Protein AF-A0A2U1EXA1-F1 (afdb_monomer)

Sequence (138 aa):
MATSSAAPEPTAGSSVGETLDQIVARDAATVSSLTGSWVPQVSSKRVGLEADGVVYDQEAILVDHLQLRSRYPDAVLLRSDRFATFSSSGFFVTVVAASFTTPTAANAWCDRAGLPADGCFAKRLATSTGGGPSTVPR

Radius of gyration: 18.09 Å; Cα contacts (8 Å, |Δi|>4): 233; chains: 1; bounding box: 35×26×75 Å

Mean predicted aligned error: 6.93 Å

Nearest PDB structures (foldseek):
  7q4f-assembly1_E  TM=3.711E-01  e=8.640E-01  Corynebacterium diphtheriae
  7q4g-assembly1_E  TM=3.773E-01  e=1.961E+00  Corynebacterium diphtheriae
  6xub-assembly1_B  TM=3.683E-01  e=1.961E+00  Corynebacterium diphtheriae
  3nn4-assembly1_E  TM=3.124E-01  e=3.048E+00  Nitrospira defluvii

Solvent-accessible surface area (backbone atoms only — not comparable to full-atom values): 7766 Å² total; per-residue (Å²): 141,83,89,81,82,82,73,85,72,83,79,72,78,74,51,59,63,56,50,52,52,51,47,28,60,71,28,41,67,61,55,59,72,40,50,78,22,16,20,30,31,58,45,77,44,32,74,74,39,72,53,98,92,39,70,27,43,59,63,56,47,51,51,53,49,52,54,47,26,74,76,36,78,57,41,38,46,40,56,29,71,73,30,52,43,44,97,55,68,70,26,47,32,34,28,40,79,53,76,25,96,39,48,67,61,15,34,53,48,31,57,75,70,70,47,54,61,93,46,29,28,9,29,37,39,30,76,59,81,61,103,61,87,31,65,44,80,105

Structure (mmCIF, N/CA/C/O backbone):
data_AF-A0A2U1EXA1-F1
#
_entry.id   AF-A0A2U1EXA1-F1
#
loop_
_atom_site.group_PDB
_atom_site.id
_atom_site.type_symbol
_atom_site.label_atom_id
_atom_site.label_alt_id
_atom_site.label_comp_id
_atom_site.label_asym_id
_atom_site.label_entity_id
_atom_site.label_seq_id
_atom_site.pdbx_PDB_ins_code
_atom_site.Cartn_x
_atom_site.Cartn_y
_atom_site.Cartn_z
_atom_site.occupancy
_atom_site.B_iso_or_equiv
_atom_site.auth_seq_id
_atom_site.auth_comp_id
_atom_site.auth_asym_id
_atom_site.auth_atom_id
_atom_site.pdbx_PDB_model_num
ATOM 1 N N . MET A 1 1 ? 2.318 -6.662 59.146 1.00 49.56 1 MET A N 1
ATOM 2 C CA . MET A 1 1 ? 1.062 -6.998 58.447 1.00 49.56 1 MET A CA 1
ATOM 3 C C . MET A 1 1 ? 0.583 -5.753 57.724 1.00 49.56 1 MET A C 1
ATOM 5 O O . MET A 1 1 ? 0.342 -4.766 58.399 1.00 49.56 1 MET A O 1
ATOM 9 N N . ALA A 1 2 ? 0.533 -5.794 56.393 1.00 47.88 2 ALA A N 1
ATOM 10 C CA . ALA A 1 2 ? -0.345 -5.014 55.513 1.00 47.88 2 ALA A CA 1
ATOM 11 C C . ALA A 1 2 ? 0.008 -5.434 54.079 1.00 47.88 2 ALA A C 1
ATOM 13 O O . ALA A 1 2 ? 1.008 -5.013 53.505 1.00 47.88 2 ALA A O 1
ATOM 14 N N . THR A 1 3 ? -0.766 -6.381 53.569 1.00 48.19 3 THR A N 1
ATOM 15 C CA . THR A 1 3 ? -0.839 -6.766 52.162 1.00 48.19 3 THR A CA 1
ATOM 16 C C . THR A 1 3 ? -1.345 -5.595 51.326 1.00 48.19 3 THR A C 1
ATOM 18 O O . THR A 1 3 ? -2.383 -5.038 51.665 1.00 48.19 3 THR A O 1
ATOM 21 N N . SER A 1 4 ? -0.698 -5.324 50.194 1.00 51.16 4 SER A N 1
ATOM 22 C CA . SER A 1 4 ? -1.366 -4.756 49.019 1.00 51.16 4 SER A CA 1
ATOM 23 C C . SER A 1 4 ? -0.859 -5.490 47.786 1.00 51.16 4 SER A C 1
ATOM 25 O O . SER A 1 4 ? 0.227 -5.228 47.277 1.00 51.16 4 SER A O 1
ATOM 27 N N . SER A 1 5 ? -1.648 -6.473 47.360 1.00 58.66 5 SER A N 1
ATOM 28 C CA . SER A 1 5 ? -1.547 -7.095 46.047 1.00 58.66 5 SER A CA 1
ATOM 29 C C . SER A 1 5 ? -2.256 -6.158 45.072 1.00 58.66 5 SER A C 1
ATOM 31 O O . SER A 1 5 ? -3.473 -6.001 45.147 1.00 58.66 5 SER A O 1
ATOM 33 N N . ALA A 1 6 ? -1.498 -5.474 44.216 1.00 57.91 6 ALA A N 1
ATOM 34 C CA . ALA A 1 6 ? -2.072 -4.790 43.067 1.00 57.91 6 ALA A CA 1
ATOM 35 C C . ALA A 1 6 ? -2.462 -5.866 42.046 1.00 57.91 6 ALA A C 1
ATOM 37 O O . ALA A 1 6 ? -1.598 -6.506 41.446 1.00 57.91 6 ALA A O 1
ATOM 38 N N . ALA A 1 7 ? -3.764 -6.108 41.902 1.00 62.44 7 ALA A N 1
ATOM 39 C CA . ALA A 1 7 ? -4.297 -6.837 40.762 1.00 62.44 7 ALA A CA 1
ATOM 40 C C . ALA A 1 7 ? -3.974 -6.039 39.483 1.00 62.44 7 ALA A C 1
ATOM 42 O O . ALA A 1 7 ? -4.122 -4.815 39.505 1.00 62.44 7 ALA A O 1
ATOM 43 N N . PRO A 1 8 ? -3.534 -6.669 38.379 1.00 55.44 8 PRO A N 1
ATOM 44 C CA . PRO A 1 8 ? -3.459 -5.963 37.110 1.00 55.44 8 PRO A CA 1
ATOM 45 C C . PRO A 1 8 ? -4.880 -5.560 36.695 1.00 55.44 8 PRO A C 1
ATOM 47 O O . PRO A 1 8 ? -5.771 -6.403 36.580 1.00 55.44 8 PRO A O 1
ATOM 50 N N . GLU A 1 9 ? -5.085 -4.257 36.526 1.00 53.62 9 GLU A N 1
ATOM 51 C CA . GLU A 1 9 ? -6.304 -3.667 35.977 1.00 53.62 9 GLU A CA 1
ATOM 52 C C . GLU A 1 9 ? -6.596 -4.252 34.580 1.00 53.62 9 GLU A C 1
ATOM 54 O O . GLU A 1 9 ? -5.663 -4.666 33.881 1.00 53.62 9 GLU A O 1
ATOM 59 N N . PRO A 1 10 ? -7.874 -4.344 34.161 1.00 49.03 10 PRO A N 1
ATOM 60 C CA . PRO A 1 10 ? -8.233 -4.951 32.886 1.00 49.03 10 PRO A CA 1
ATOM 61 C C . PRO A 1 10 ? -7.524 -4.200 31.760 1.00 49.03 10 PRO A C 1
ATOM 63 O O . PRO A 1 10 ? -7.645 -2.983 31.648 1.00 49.03 10 PRO A O 1
ATOM 66 N N . THR A 1 11 ? -6.769 -4.920 30.931 1.00 49.12 11 THR A N 1
ATOM 67 C CA . THR A 1 11 ? -6.161 -4.371 29.719 1.00 49.12 11 THR A CA 1
ATOM 68 C C . THR A 1 11 ? -7.270 -3.736 28.884 1.00 49.12 11 THR A C 1
ATOM 70 O O . THR A 1 11 ? -8.110 -4.442 28.327 1.00 49.12 11 THR A O 1
ATOM 73 N N . ALA A 1 12 ? -7.313 -2.403 28.850 1.00 54.84 12 ALA A N 1
ATOM 74 C CA . ALA A 1 12 ? -8.152 -1.666 27.923 1.00 54.84 12 ALA A CA 1
ATOM 75 C C . ALA A 1 12 ? -7.867 -2.207 26.515 1.00 54.84 12 ALA A C 1
ATOM 77 O O . ALA A 1 12 ? -6.703 -2.351 26.135 1.00 54.84 12 ALA A O 1
ATOM 78 N N . GLY A 1 13 ? -8.914 -2.571 25.771 1.00 61.19 13 GLY A N 1
ATOM 79 C CA . GLY A 1 13 ? -8.754 -2.956 24.371 1.00 61.19 13 GLY A CA 1
ATOM 80 C C . GLY A 1 13 ? -7.975 -1.863 23.638 1.00 61.19 13 GLY A C 1
ATOM 81 O O . GLY A 1 13 ? -8.262 -0.682 23.828 1.00 61.19 13 GLY A O 1
ATOM 82 N N . SER A 1 14 ? -6.958 -2.245 22.862 1.00 75.62 14 SER A N 1
ATOM 83 C CA . SER A 1 14 ? -6.154 -1.291 22.093 1.00 75.62 14 SER A CA 1
ATOM 84 C C . SER A 1 14 ? -7.056 -0.419 21.221 1.00 75.62 14 SER A C 1
ATOM 86 O O . SER A 1 14 ? -8.006 -0.924 20.617 1.00 75.62 14 SER A O 1
ATOM 88 N N . SER A 1 15 ? -6.758 0.880 21.125 1.00 91.56 15 SER A N 1
ATOM 89 C CA . SER A 1 15 ? -7.470 1.740 20.180 1.00 91.56 15 SER A CA 1
ATOM 90 C C . SER A 1 15 ? -7.261 1.259 18.738 1.00 91.56 15 SER A C 1
ATOM 92 O O . SER A 1 15 ? -6.321 0.525 18.412 1.00 91.56 15 SER A O 1
ATOM 94 N N . VAL A 1 16 ? -8.135 1.689 17.831 1.00 94.25 16 VAL A N 1
ATOM 95 C CA . VAL A 1 16 ? -8.028 1.349 16.404 1.00 94.25 16 VAL A CA 1
ATOM 96 C C . VAL A 1 16 ? -6.738 1.915 15.804 1.00 94.25 16 VAL A C 1
ATOM 98 O O . VAL A 1 16 ? -6.073 1.240 15.019 1.00 94.25 16 VAL A O 1
ATOM 101 N N . GLY A 1 17 ? -6.332 3.116 16.230 1.00 93.25 17 GLY A N 1
ATOM 102 C CA . GLY A 1 17 ? -5.036 3.700 15.885 1.00 93.25 17 GLY A CA 1
ATOM 103 C C . GLY A 1 17 ? -3.859 2.822 16.316 1.00 93.25 17 GLY A C 1
ATOM 104 O O . GLY A 1 17 ? -3.025 2.477 15.482 1.00 93.25 17 GLY A O 1
ATOM 105 N N . GLU A 1 18 ? -3.838 2.374 17.575 1.00 95.25 18 GLU A N 1
ATOM 106 C CA . GLU A 1 18 ? -2.811 1.440 18.064 1.00 95.25 18 GLU A CA 1
ATOM 107 C C . GLU A 1 18 ? -2.828 0.114 17.299 1.00 95.25 18 GLU A C 1
ATOM 109 O O . GLU A 1 18 ? -1.774 -0.448 17.011 1.00 95.25 18 GLU A O 1
ATOM 114 N N . THR A 1 19 ? -4.009 -0.376 16.918 1.00 96.75 19 THR A N 1
ATOM 115 C CA . THR A 1 19 ? -4.149 -1.598 16.114 1.00 96.75 19 THR A CA 1
ATOM 116 C C . THR A 1 19 ? -3.520 -1.426 14.730 1.00 96.75 19 THR A C 1
ATOM 118 O O . THR A 1 19 ? -2.776 -2.297 14.274 1.00 96.75 19 THR A O 1
ATOM 121 N N . LEU A 1 20 ? -3.760 -0.295 14.061 1.00 97.12 20 LEU A N 1
ATOM 122 C CA . LEU A 1 20 ? -3.120 0.025 12.784 1.00 97.12 20 LEU A CA 1
ATOM 123 C C . LEU A 1 20 ? -1.595 0.107 12.925 1.00 97.12 20 LEU A C 1
ATOM 125 O O . LEU A 1 20 ? -0.874 -0.460 12.102 1.00 97.12 20 LEU A O 1
ATOM 129 N N . ASP A 1 21 ? -1.096 0.755 13.978 1.00 95.81 21 ASP A N 1
ATOM 130 C CA . ASP A 1 21 ? 0.343 0.858 14.236 1.00 95.81 21 ASP A CA 1
ATOM 131 C C . ASP A 1 21 ? 0.976 -0.512 14.532 1.00 95.81 21 ASP A C 1
ATOM 133 O O . ASP A 1 21 ? 2.054 -0.820 14.018 1.00 95.81 21 ASP A O 1
ATOM 137 N N . GLN A 1 22 ? 0.288 -1.385 15.275 1.00 97.31 22 GLN A N 1
ATOM 138 C CA . GLN A 1 22 ? 0.710 -2.773 15.494 1.00 97.31 22 GLN A CA 1
ATOM 139 C C . GLN A 1 22 ? 0.754 -3.574 14.186 1.00 97.31 22 GLN A C 1
ATOM 141 O O . GLN A 1 22 ? 1.685 -4.354 13.970 1.00 97.31 22 GLN A O 1
ATOM 146 N N . ILE A 1 23 ? -0.221 -3.383 13.288 1.00 98.06 23 ILE A N 1
ATOM 147 C CA . ILE A 1 23 ? -0.227 -4.024 11.967 1.00 98.06 23 ILE A CA 1
ATOM 148 C C . ILE A 1 23 ? 0.981 -3.557 11.151 1.00 98.06 23 ILE A C 1
ATOM 150 O O . ILE A 1 23 ? 1.706 -4.404 10.632 1.00 98.06 23 ILE A O 1
ATOM 154 N N . VAL A 1 24 ? 1.235 -2.248 11.094 1.00 97.81 24 VAL A N 1
ATOM 155 C CA . VAL A 1 24 ? 2.405 -1.679 10.404 1.00 97.81 24 VAL A CA 1
ATOM 156 C C . VAL A 1 24 ? 3.709 -2.230 10.985 1.00 97.81 24 VAL A C 1
ATOM 158 O O . VAL A 1 24 ? 4.611 -2.592 10.232 1.00 97.81 24 VAL A O 1
ATOM 161 N N . ALA A 1 25 ? 3.820 -2.324 12.312 1.00 97.62 25 ALA A N 1
ATOM 162 C CA . ALA A 1 25 ? 5.011 -2.850 12.973 1.00 97.62 25 ALA A CA 1
ATOM 163 C C . ALA A 1 25 ? 5.253 -4.331 12.643 1.00 97.62 25 ALA A C 1
ATOM 165 O O . ALA A 1 25 ? 6.381 -4.713 12.335 1.00 97.62 25 ALA A O 1
ATOM 166 N N . ARG A 1 26 ? 4.200 -5.158 12.654 1.00 97.81 26 ARG A N 1
ATOM 167 C CA . ARG A 1 26 ? 4.282 -6.579 12.282 1.00 97.81 26 ARG A CA 1
ATOM 168 C C . ARG A 1 26 ? 4.692 -6.759 10.820 1.00 97.81 26 ARG A C 1
ATOM 170 O O . ARG A 1 26 ? 5.477 -7.649 10.506 1.00 97.81 26 ARG A O 1
ATOM 177 N N . ASP A 1 27 ? 4.177 -5.914 9.936 1.00 98.25 27 ASP A N 1
ATOM 178 C CA . ASP A 1 27 ? 4.406 -6.024 8.497 1.00 98.25 27 ASP A CA 1
ATOM 179 C C . ASP A 1 27 ? 5.756 -5.424 8.058 1.00 98.25 27 ASP A C 1
ATOM 181 O O . ASP A 1 27 ? 6.211 -5.663 6.936 1.00 98.25 27 ASP A O 1
ATOM 185 N N . ALA A 1 28 ? 6.424 -4.674 8.941 1.00 96.06 28 ALA A N 1
ATOM 186 C CA . ALA A 1 28 ? 7.624 -3.906 8.629 1.00 96.06 28 ALA A CA 1
ATOM 187 C C . ALA A 1 28 ? 8.744 -4.749 8.001 1.00 96.06 28 ALA A C 1
ATOM 189 O O . ALA A 1 28 ? 9.353 -4.305 7.032 1.00 96.06 28 ALA A O 1
ATOM 190 N N . ALA A 1 29 ? 8.993 -5.969 8.493 1.00 96.50 29 ALA A N 1
ATOM 191 C CA . ALA A 1 29 ? 10.039 -6.841 7.951 1.00 96.50 29 ALA A CA 1
ATOM 192 C C . ALA A 1 29 ? 9.766 -7.235 6.486 1.00 96.50 29 ALA A C 1
ATOM 194 O O . ALA A 1 29 ? 10.663 -7.166 5.641 1.00 96.50 29 ALA A O 1
ATOM 195 N N . THR A 1 30 ? 8.515 -7.576 6.166 1.00 97.50 30 THR A N 1
ATOM 196 C CA . THR A 1 30 ? 8.091 -7.879 4.795 1.00 97.50 30 THR A CA 1
ATOM 197 C C . THR A 1 30 ? 8.212 -6.641 3.918 1.00 97.50 30 THR A C 1
ATOM 199 O O . THR A 1 30 ? 8.821 -6.706 2.853 1.00 97.50 30 THR A O 1
ATOM 202 N N . VAL A 1 31 ? 7.722 -5.486 4.375 1.00 96.62 31 VAL A N 1
ATOM 203 C CA . VAL A 1 31 ? 7.822 -4.228 3.619 1.00 96.62 31 VAL A CA 1
ATOM 204 C C . VAL A 1 31 ? 9.287 -3.850 3.360 1.00 96.62 31 VAL A C 1
ATOM 206 O O . VAL A 1 31 ? 9.636 -3.478 2.240 1.00 96.62 31 VAL A O 1
ATOM 209 N N . SER A 1 32 ? 10.173 -4.005 4.349 1.00 94.88 32 SER A N 1
ATOM 210 C CA . SER A 1 32 ? 11.611 -3.777 4.190 1.00 94.88 32 SER A CA 1
ATOM 211 C C . SER A 1 32 ? 12.208 -4.641 3.079 1.00 94.88 32 SER A C 1
ATOM 213 O O . SER A 1 32 ? 12.975 -4.116 2.271 1.00 94.88 32 SER A O 1
ATOM 215 N N . SER A 1 33 ? 11.811 -5.915 2.975 1.00 95.56 33 SER A N 1
ATOM 216 C CA . SER A 1 33 ? 12.284 -6.828 1.919 1.00 95.56 33 SER A CA 1
ATOM 217 C C . SER A 1 33 ? 11.853 -6.426 0.499 1.00 95.56 33 SER A C 1
ATOM 219 O O . SER A 1 33 ? 12.515 -6.784 -0.472 1.00 95.56 33 SER A O 1
ATOM 221 N N . LEU A 1 34 ? 10.782 -5.635 0.368 1.00 95.19 34 LEU A N 1
ATOM 222 C CA . LEU A 1 34 ? 10.269 -5.135 -0.913 1.00 95.19 34 LEU A CA 1
ATOM 223 C C . LEU A 1 34 ? 10.967 -3.841 -1.368 1.00 95.19 34 LEU A C 1
ATOM 225 O O . LEU A 1 34 ? 10.754 -3.382 -2.493 1.00 95.19 34 LEU A O 1
ATOM 229 N N . THR A 1 35 ? 11.797 -3.235 -0.513 1.00 92.88 35 THR A N 1
ATOM 230 C CA . THR A 1 35 ? 12.514 -1.993 -0.829 1.00 92.88 35 THR A CA 1
ATOM 231 C C . THR A 1 35 ? 13.391 -2.180 -2.069 1.00 92.88 35 THR A C 1
ATOM 233 O O . THR A 1 35 ? 14.143 -3.140 -2.187 1.00 92.88 35 THR A O 1
ATOM 236 N N . GLY A 1 36 ? 13.299 -1.244 -3.011 1.00 90.81 36 GLY A N 1
ATOM 237 C CA . GLY A 1 36 ? 13.968 -1.295 -4.311 1.00 90.81 36 GLY A CA 1
ATOM 238 C C . GLY A 1 36 ? 13.121 -1.911 -5.428 1.00 90.81 36 GLY A C 1
ATOM 239 O O . GLY A 1 36 ? 13.453 -1.709 -6.596 1.00 90.81 36 GLY A O 1
ATOM 240 N N . SER A 1 37 ? 12.011 -2.576 -5.095 1.00 94.38 37 SER A N 1
ATOM 241 C CA . SER A 1 37 ? 11.120 -3.236 -6.057 1.00 94.38 37 SER A CA 1
ATOM 242 C C . SER A 1 37 ? 9.889 -2.395 -6.407 1.00 94.38 37 SER A C 1
ATOM 244 O O . SER A 1 37 ? 9.524 -1.445 -5.705 1.00 94.38 37 SER A O 1
ATOM 246 N N . TRP A 1 38 ? 9.230 -2.776 -7.501 1.00 97.00 38 TRP A N 1
ATOM 247 C CA . TRP A 1 38 ? 7.862 -2.373 -7.814 1.00 97.00 38 TRP A CA 1
ATOM 248 C C . TRP A 1 38 ? 6.880 -3.349 -7.178 1.00 97.00 38 TRP A C 1
ATOM 250 O O . TRP A 1 38 ? 7.077 -4.558 -7.267 1.00 97.00 38 TRP A O 1
ATOM 260 N N . VAL A 1 39 ? 5.826 -2.825 -6.563 1.00 97.62 39 VAL A N 1
ATOM 261 C CA . VAL A 1 39 ? 4.764 -3.601 -5.917 1.00 97.62 39 VAL A CA 1
ATOM 262 C C . VAL A 1 39 ? 3.391 -3.093 -6.364 1.00 97.62 39 VAL A C 1
ATOM 264 O O . VAL A 1 39 ? 3.261 -1.908 -6.690 1.00 97.62 39 VAL A O 1
ATOM 267 N N . PRO A 1 40 ? 2.351 -3.937 -6.371 1.00 97.81 40 PRO A N 1
ATOM 268 C CA . PRO A 1 40 ? 0.979 -3.483 -6.545 1.00 97.81 40 PRO A CA 1
ATOM 269 C C . PRO A 1 40 ? 0.504 -2.774 -5.273 1.00 97.81 40 PRO A C 1
ATOM 271 O O . PRO A 1 40 ? 0.380 -3.393 -4.214 1.00 97.81 40 PRO A O 1
ATOM 274 N N . GLN A 1 41 ? 0.230 -1.477 -5.369 1.00 97.06 41 GLN A N 1
ATOM 275 C CA . GLN A 1 41 ? -0.482 -0.728 -4.340 1.00 97.06 41 GLN A CA 1
ATOM 276 C C . GLN A 1 41 ? -1.977 -0.831 -4.612 1.00 97.06 41 GLN A C 1
ATOM 278 O O . GLN A 1 41 ? -2.445 -0.327 -5.629 1.00 97.06 41 GLN A O 1
ATOM 283 N N . VAL A 1 42 ? -2.708 -1.452 -3.689 1.00 96.69 42 VAL A N 1
ATOM 284 C CA . VAL A 1 42 ? -4.143 -1.752 -3.829 1.00 96.69 42 VAL A CA 1
ATOM 285 C C . VAL A 1 42 ? -5.031 -0.846 -2.977 1.00 96.69 42 VAL A C 1
ATOM 287 O O . VAL A 1 42 ? -6.241 -0.836 -3.156 1.00 96.69 42 VAL A O 1
ATOM 290 N N . SER A 1 43 ? -4.449 -0.083 -2.046 1.00 95.44 43 SER A N 1
ATOM 291 C CA . SER A 1 43 ? -5.161 0.967 -1.309 1.00 95.44 43 SER A CA 1
ATOM 292 C C . SER A 1 43 ? -4.202 2.011 -0.739 1.00 95.44 43 SER A C 1
ATOM 294 O O . SER A 1 43 ? -3.025 1.741 -0.492 1.00 95.44 43 SER A O 1
ATOM 296 N N . SER A 1 44 ? -4.715 3.226 -0.556 1.00 94.75 44 SER A N 1
ATOM 297 C CA . SER A 1 44 ? -4.019 4.391 -0.007 1.00 94.75 44 SER A CA 1
ATOM 298 C C . SER A 1 44 ? -5.047 5.292 0.673 1.00 94.75 44 SER A C 1
ATOM 300 O O . SER A 1 44 ? -5.744 6.052 -0.002 1.00 94.75 44 SER A O 1
ATOM 302 N N . LYS A 1 45 ? -5.139 5.226 2.002 1.00 95.69 45 LYS A N 1
ATOM 303 C CA . LYS A 1 45 ? -6.134 5.965 2.789 1.00 95.69 45 LYS A CA 1
ATOM 304 C C . LYS A 1 45 ? -5.460 6.762 3.905 1.00 95.69 45 LYS A C 1
ATOM 306 O O . LYS A 1 45 ? -4.417 6.373 4.424 1.00 95.69 45 LYS A O 1
ATOM 311 N N . ARG A 1 46 ? -6.045 7.894 4.283 1.00 95.19 46 ARG A N 1
ATOM 312 C CA . ARG A 1 46 ? -5.643 8.682 5.459 1.00 95.19 46 ARG A CA 1
ATOM 313 C C . ARG A 1 46 ? -6.887 9.175 6.178 1.00 95.19 46 ARG A C 1
ATOM 315 O O . ARG A 1 46 ? -7.932 9.312 5.550 1.00 95.19 46 ARG A O 1
ATOM 322 N N . VAL A 1 47 ? -6.755 9.478 7.464 1.00 94.38 47 VAL A N 1
ATOM 323 C CA . VAL A 1 47 ? -7.865 10.038 8.241 1.00 94.38 47 VAL A CA 1
ATOM 324 C C . VAL A 1 47 ? -8.313 11.365 7.615 1.00 94.38 47 VAL A C 1
ATOM 326 O O . VAL A 1 47 ? -7.476 12.213 7.295 1.00 94.38 47 VAL A O 1
ATOM 329 N N . GLY A 1 48 ? -9.621 11.519 7.416 1.00 93.25 48 GLY A N 1
ATOM 330 C CA . GLY A 1 48 ? -10.251 12.665 6.760 1.00 93.25 48 GLY A CA 1
ATOM 331 C C . GLY A 1 48 ? -10.196 12.642 5.229 1.00 93.25 48 GLY A C 1
ATOM 332 O O . GLY A 1 48 ? -10.635 13.605 4.608 1.00 93.25 48 GLY A O 1
ATOM 333 N N . LEU A 1 49 ? -9.655 11.588 4.603 1.00 93.06 49 LEU A N 1
ATOM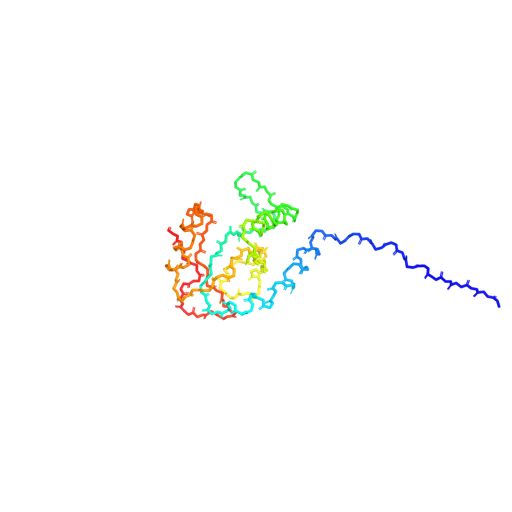 334 C CA . LEU A 1 49 ? -9.734 11.427 3.150 1.00 93.06 49 LEU A CA 1
ATOM 335 C C . LEU A 1 49 ? -11.170 11.109 2.749 1.00 93.06 49 LEU A C 1
ATOM 337 O O . LEU A 1 49 ? -11.731 10.142 3.250 1.00 93.06 49 LEU A O 1
ATOM 341 N N . GLU A 1 50 ? -11.718 11.857 1.801 1.00 93.25 50 GLU A N 1
ATOM 342 C CA . GLU A 1 50 ? -12.977 11.506 1.152 1.00 93.25 50 GLU A CA 1
ATOM 343 C C . GLU A 1 50 ? -12.694 10.754 -0.153 1.00 93.25 50 GLU A C 1
ATOM 345 O O . GLU A 1 50 ? -11.992 11.259 -1.030 1.00 93.25 50 GLU A O 1
ATOM 350 N N . ALA A 1 51 ? -13.199 9.528 -0.269 1.00 87.50 51 ALA A N 1
ATOM 351 C CA . ALA A 1 51 ? -13.113 8.717 -1.480 1.00 87.50 51 ALA A CA 1
ATOM 352 C C . ALA A 1 51 ? -14.343 7.811 -1.576 1.00 87.50 51 ALA A C 1
ATOM 354 O O . ALA A 1 51 ? -14.802 7.301 -0.557 1.00 87.50 51 ALA A O 1
ATOM 355 N N . ASP A 1 52 ? -14.882 7.629 -2.784 1.00 83.75 52 ASP A N 1
ATOM 356 C CA . ASP A 1 52 ? -16.065 6.787 -3.032 1.00 83.75 52 ASP A CA 1
ATOM 357 C C . ASP A 1 52 ? -17.289 7.171 -2.168 1.00 83.75 52 ASP A C 1
ATOM 359 O O . ASP A 1 52 ? -18.102 6.330 -1.794 1.00 83.75 52 ASP A O 1
ATOM 363 N N . GLY A 1 53 ? -17.410 8.460 -1.818 1.00 87.81 53 GLY A N 1
ATOM 364 C CA . GLY A 1 53 ? -18.466 8.978 -0.938 1.00 87.81 53 GLY A CA 1
ATOM 365 C C . GLY A 1 53 ? -18.273 8.665 0.552 1.00 87.81 53 GLY A C 1
ATOM 366 O O . GLY A 1 53 ? -19.179 8.909 1.345 1.00 87.81 53 GLY A O 1
ATOM 367 N N . VAL A 1 54 ? -17.111 8.135 0.943 1.00 89.62 54 VAL A N 1
ATOM 368 C CA . VAL A 1 54 ? -16.758 7.804 2.328 1.00 89.62 54 VAL A CA 1
ATOM 369 C C . VAL A 1 54 ? -15.666 8.742 2.821 1.00 89.62 54 VAL A C 1
ATOM 371 O O . VAL A 1 54 ? -14.605 8.844 2.206 1.00 89.62 54 VAL A O 1
ATOM 374 N N . VAL A 1 55 ? -15.896 9.379 3.970 1.00 94.44 55 VAL A N 1
ATOM 375 C CA . VAL A 1 55 ? -14.838 10.047 4.735 1.00 94.44 55 VAL A CA 1
ATOM 376 C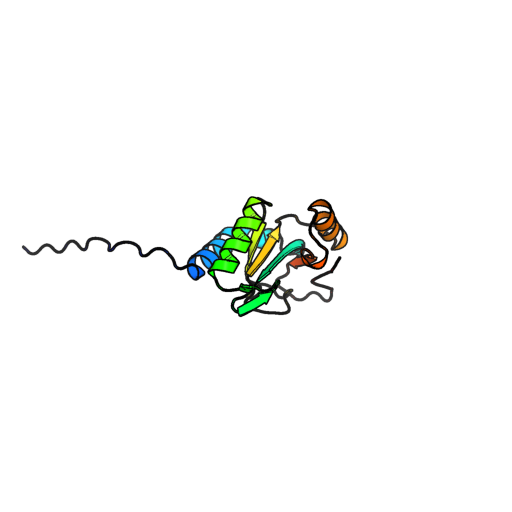 C . VAL A 1 55 ? -14.175 9.006 5.628 1.00 94.44 55 VAL A C 1
ATOM 378 O O . VAL A 1 55 ? -14.804 8.458 6.528 1.00 94.44 55 VAL A O 1
ATOM 381 N N . TYR A 1 56 ? -12.907 8.717 5.362 1.00 95.12 56 TYR A N 1
ATOM 382 C CA . TYR A 1 56 ? -12.162 7.677 6.057 1.00 95.12 56 TYR A CA 1
ATOM 383 C C . TYR A 1 56 ? -11.724 8.146 7.440 1.00 95.12 56 TYR A C 1
ATOM 385 O O . TYR A 1 56 ? -10.952 9.094 7.578 1.00 95.12 56 TYR A O 1
ATOM 393 N N . ASP A 1 57 ? -12.165 7.439 8.467 1.00 95.94 57 ASP A N 1
ATOM 394 C CA . ASP A 1 57 ? -11.631 7.499 9.819 1.00 95.94 57 ASP A CA 1
ATOM 395 C C . ASP A 1 57 ? -10.679 6.306 10.069 1.00 95.94 57 ASP A C 1
ATOM 397 O O . ASP A 1 57 ? -10.332 5.562 9.148 1.00 95.94 57 ASP A O 1
ATOM 401 N N . GLN A 1 58 ? -10.201 6.122 11.302 1.00 95.25 58 GLN A N 1
ATOM 402 C CA . GLN A 1 58 ? -9.290 5.011 11.607 1.00 95.25 58 GLN A CA 1
ATOM 403 C C . GLN A 1 58 ? -9.973 3.643 11.453 1.00 95.25 58 GLN A C 1
ATOM 405 O O . GLN A 1 58 ? -9.325 2.702 10.991 1.00 95.25 58 GLN A O 1
ATOM 410 N N . GLU A 1 59 ? -11.261 3.529 11.795 1.00 95.94 59 GLU A N 1
ATOM 411 C CA . GLU A 1 59 ? -12.019 2.278 11.678 1.00 95.94 59 GLU A CA 1
ATOM 412 C C . GLU A 1 59 ? -12.211 1.893 10.215 1.00 95.94 59 GLU A C 1
ATOM 414 O O . GLU A 1 59 ? -11.891 0.762 9.839 1.00 95.94 59 GLU A O 1
ATOM 419 N N . ALA A 1 60 ? -12.619 2.838 9.362 1.00 96.25 60 ALA A N 1
ATOM 420 C CA . ALA A 1 60 ? -12.747 2.597 7.928 1.00 96.25 60 ALA A CA 1
ATOM 421 C C . ALA A 1 60 ? -11.420 2.154 7.288 1.00 96.25 60 ALA A C 1
ATOM 423 O O . ALA A 1 60 ? -11.412 1.252 6.451 1.00 96.25 60 ALA A O 1
ATOM 424 N N . ILE A 1 61 ? -10.287 2.738 7.698 1.00 97.12 61 ILE A N 1
ATOM 425 C CA . ILE A 1 61 ? -8.955 2.348 7.201 1.00 97.12 61 ILE A CA 1
ATOM 426 C C . ILE A 1 61 ? -8.593 0.922 7.632 1.00 97.12 61 ILE A C 1
ATOM 428 O O . ILE A 1 61 ? -8.066 0.149 6.829 1.00 97.12 61 ILE A O 1
ATOM 432 N N . LEU A 1 62 ? -8.864 0.561 8.890 1.00 97.38 62 LEU A N 1
ATOM 433 C CA . LEU A 1 62 ? -8.605 -0.788 9.387 1.00 97.38 62 LEU A CA 1
ATOM 434 C C . LEU A 1 62 ? -9.453 -1.822 8.637 1.00 97.38 62 LEU A C 1
ATOM 436 O O . LEU A 1 62 ? -8.922 -2.839 8.193 1.00 97.38 62 LEU A O 1
ATOM 440 N N . VAL A 1 63 ? -10.748 -1.551 8.462 1.00 96.94 63 VAL A N 1
ATOM 441 C CA . VAL A 1 63 ? -11.665 -2.433 7.729 1.00 96.94 63 VAL A CA 1
ATOM 442 C C . VAL A 1 63 ? -11.222 -2.601 6.274 1.00 96.94 63 VAL A C 1
ATOM 444 O O . VAL A 1 63 ? -11.135 -3.737 5.809 1.00 96.94 63 VAL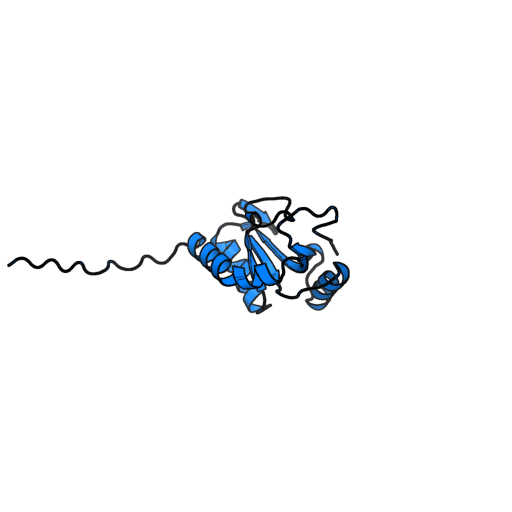 A O 1
ATOM 447 N N . ASP A 1 64 ? -10.875 -1.509 5.584 1.00 96.38 64 ASP A N 1
ATOM 448 C CA . ASP A 1 64 ? -10.351 -1.528 4.210 1.00 96.38 64 ASP A CA 1
ATOM 449 C C . ASP A 1 64 ? -9.126 -2.451 4.094 1.00 96.38 64 ASP A C 1
ATOM 451 O O . ASP A 1 64 ? -9.102 -3.377 3.278 1.00 96.38 64 ASP A O 1
ATOM 455 N 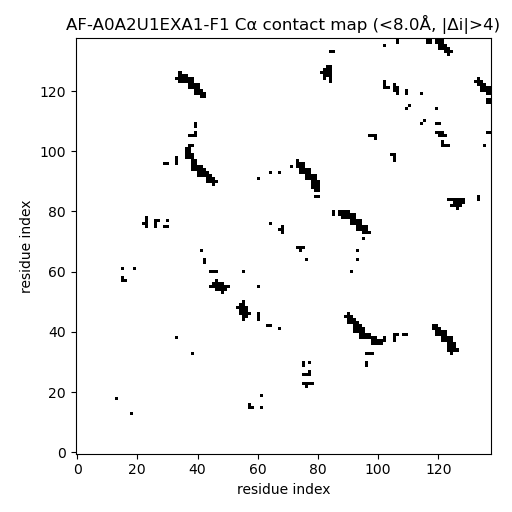N . HIS A 1 65 ? -8.145 -2.281 4.986 1.00 97.69 65 HIS A N 1
ATOM 456 C CA . HIS A 1 65 ? -6.953 -3.124 5.001 1.00 97.69 65 HIS A CA 1
ATOM 457 C C . HIS A 1 65 ? -7.274 -4.602 5.275 1.00 97.69 65 HIS A C 1
ATOM 459 O O . HIS A 1 65 ? -6.749 -5.483 4.592 1.00 97.69 65 HIS A O 1
ATOM 465 N N . LEU A 1 66 ? -8.130 -4.900 6.257 1.00 97.75 66 LEU A N 1
ATOM 466 C CA . LEU A 1 66 ? -8.476 -6.280 6.609 1.00 97.75 66 LEU A CA 1
ATOM 467 C C . LEU A 1 66 ? -9.252 -6.985 5.490 1.00 97.75 66 LEU A C 1
ATOM 469 O O . LEU A 1 66 ? -8.995 -8.159 5.223 1.00 97.75 66 LEU A O 1
ATOM 473 N N . GLN A 1 67 ? -10.146 -6.281 4.793 1.00 97.06 67 GLN A N 1
ATOM 474 C CA . GLN A 1 67 ? -10.833 -6.812 3.613 1.00 97.06 67 GLN A CA 1
ATOM 475 C C . GLN A 1 67 ? -9.842 -7.125 2.487 1.00 97.06 67 GLN A C 1
ATOM 477 O O . GLN A 1 67 ? -9.884 -8.212 1.903 1.00 97.06 67 GLN A O 1
ATOM 482 N N . LEU A 1 68 ? -8.901 -6.213 2.222 1.00 97.06 68 LEU A N 1
ATOM 483 C CA . LEU A 1 68 ? -7.848 -6.425 1.230 1.00 97.06 68 LEU A CA 1
ATOM 484 C C . LEU A 1 68 ? -6.943 -7.595 1.601 1.00 97.06 68 LEU A C 1
ATOM 486 O O . LEU A 1 68 ? -6.642 -8.403 0.731 1.00 97.06 68 LEU A O 1
ATOM 490 N N . ARG A 1 69 ? -6.562 -7.738 2.873 1.00 97.75 69 ARG A N 1
ATOM 491 C CA . ARG A 1 69 ? -5.781 -8.885 3.354 1.00 97.75 69 ARG A CA 1
ATOM 492 C C . ARG A 1 69 ? -6.552 -10.196 3.281 1.00 97.75 69 ARG A C 1
ATOM 494 O O . ARG A 1 69 ? -5.969 -11.227 2.965 1.00 97.75 69 ARG A O 1
ATOM 501 N N . SER A 1 70 ? -7.857 -10.173 3.531 1.00 97.38 70 SER A N 1
ATOM 502 C CA . SER A 1 70 ? -8.685 -11.366 3.360 1.00 97.38 70 SER A CA 1
ATOM 503 C C . SER A 1 70 ? -8.764 -11.801 1.894 1.00 97.38 70 SER A C 1
ATOM 505 O O . SER A 1 70 ? -8.842 -12.998 1.628 1.00 97.38 70 SER A O 1
ATOM 507 N N . ARG A 1 71 ? -8.752 -10.853 0.945 1.00 96.56 71 ARG A N 1
ATOM 508 C CA . ARG A 1 71 ? -8.749 -11.133 -0.501 1.00 96.56 71 ARG A CA 1
ATOM 509 C C . ARG A 1 71 ? -7.355 -11.478 -1.038 1.00 96.56 71 ARG A C 1
ATOM 511 O O . ARG A 1 71 ? -7.233 -12.317 -1.926 1.00 96.56 71 ARG A O 1
ATOM 518 N N . TYR A 1 72 ? -6.322 -10.833 -0.509 1.00 96.44 72 TYR A N 1
ATOM 519 C CA . TYR A 1 72 ? -4.919 -10.978 -0.884 1.00 96.44 72 TYR A CA 1
ATOM 520 C C . TYR A 1 72 ? -4.104 -11.273 0.386 1.00 96.44 72 TYR A C 1
ATOM 522 O O . TYR A 1 72 ? -3.675 -10.334 1.056 1.00 96.44 72 TYR A O 1
ATOM 530 N N . PRO A 1 73 ? -3.882 -12.553 0.742 1.00 95.56 73 PRO A N 1
ATOM 531 C CA . PRO A 1 73 ? -3.226 -12.931 2.001 1.00 95.56 73 PRO A CA 1
ATOM 532 C C . PRO A 1 73 ? -1.844 -12.296 2.215 1.00 95.56 73 PRO A C 1
ATOM 534 O O . PRO A 1 73 ? -1.467 -12.010 3.348 1.00 95.56 73 PRO A O 1
ATOM 537 N N . ASP A 1 74 ? -1.128 -12.004 1.126 1.00 96.19 74 ASP A N 1
ATOM 538 C CA . ASP A 1 74 ? 0.174 -11.327 1.126 1.00 96.19 74 ASP A CA 1
ATOM 539 C C . ASP A 1 74 ? 0.081 -9.789 1.200 1.00 96.19 74 ASP A C 1
ATOM 541 O O . ASP A 1 74 ? 1.076 -9.088 0.998 1.00 96.19 74 ASP A O 1
ATOM 545 N N . ALA A 1 75 ? -1.106 -9.221 1.440 1.00 98.00 75 ALA A N 1
ATOM 546 C CA . ALA A 1 75 ? -1.264 -7.783 1.602 1.00 98.00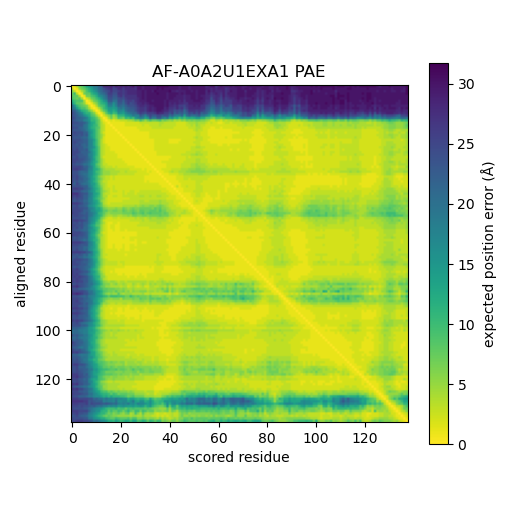 75 ALA A CA 1
ATOM 547 C C . ALA A 1 75 ? -0.673 -7.309 2.933 1.00 98.00 75 ALA A C 1
ATOM 549 O O . ALA A 1 75 ? -1.023 -7.787 4.019 1.00 98.00 75 ALA A O 1
ATOM 550 N N . VAL A 1 76 ? 0.189 -6.303 2.844 1.00 98.38 76 VAL A N 1
ATOM 551 C CA . VAL A 1 76 ? 0.897 -5.688 3.964 1.00 98.38 76 VAL A CA 1
ATOM 552 C C . VAL A 1 76 ? 0.575 -4.204 4.049 1.00 98.38 76 VAL A C 1
ATOM 554 O O . VAL A 1 76 ? 0.362 -3.538 3.032 1.00 98.38 76 VAL A O 1
ATOM 557 N N . LEU A 1 77 ? 0.519 -3.695 5.277 1.00 98.25 77 LEU A N 1
ATOM 558 C CA . LEU A 1 77 ? 0.252 -2.297 5.572 1.00 98.25 77 LEU A CA 1
ATOM 559 C C . LEU A 1 77 ? 1.557 -1.553 5.849 1.00 98.25 77 LEU A C 1
ATOM 561 O O . LEU A 1 77 ? 2.399 -2.010 6.622 1.00 98.25 77 LEU A O 1
ATOM 565 N N . LEU A 1 78 ? 1.700 -0.363 5.272 1.00 96.94 78 LEU A N 1
ATOM 566 C CA . LEU A 1 78 ? 2.803 0.545 5.571 1.00 96.94 78 LEU A CA 1
ATOM 567 C C . LEU A 1 78 ? 2.317 1.976 5.795 1.00 96.94 78 LEU A C 1
ATOM 569 O O . LEU A 1 78 ? 1.235 2.371 5.357 1.00 96.94 78 LEU A O 1
ATOM 573 N N . ARG A 1 79 ? 3.161 2.772 6.454 1.00 95.56 79 ARG A N 1
ATOM 574 C CA . ARG A 1 79 ? 2.997 4.223 6.590 1.00 95.56 79 ARG A CA 1
ATOM 575 C C . ARG A 1 79 ? 3.789 4.935 5.506 1.00 95.56 79 ARG A C 1
ATOM 577 O O . ARG A 1 79 ? 4.997 4.715 5.398 1.00 95.56 79 ARG A O 1
ATOM 584 N N . SER A 1 80 ? 3.140 5.822 4.751 1.00 93.44 80 SER A N 1
ATOM 585 C CA . SER A 1 80 ? 3.810 6.585 3.687 1.00 93.44 80 SER A CA 1
ATOM 586 C C . SER A 1 80 ? 4.974 7.434 4.210 1.00 93.44 80 SER A C 1
ATOM 588 O O . SER A 1 80 ? 5.969 7.605 3.515 1.00 93.44 80 SER A O 1
ATOM 590 N N . ASP A 1 81 ? 4.901 7.861 5.475 1.00 90.31 81 ASP A N 1
ATOM 591 C CA . ASP A 1 81 ? 5.913 8.652 6.190 1.00 90.31 81 ASP A CA 1
ATOM 592 C C . ASP A 1 81 ? 7.308 7.999 6.247 1.00 90.31 81 ASP A C 1
ATOM 594 O O . ASP A 1 81 ? 8.303 8.667 6.520 1.00 90.31 81 ASP A O 1
ATOM 598 N N . ARG A 1 82 ? 7.396 6.680 6.032 1.00 86.56 82 ARG A N 1
ATOM 599 C CA . ARG A 1 82 ? 8.645 5.907 6.130 1.00 86.56 82 ARG A CA 1
ATOM 600 C C . ARG A 1 82 ? 9.418 5.816 4.811 1.00 86.56 82 ARG A C 1
ATOM 602 O O . ARG A 1 82 ? 10.504 5.240 4.788 1.00 86.56 82 ARG A O 1
ATOM 609 N N . PHE A 1 83 ? 8.877 6.359 3.723 1.00 86.62 83 PHE A N 1
ATOM 610 C CA . PHE A 1 83 ? 9.386 6.150 2.370 1.00 86.62 83 PHE A CA 1
ATOM 611 C C . PHE A 1 83 ? 9.489 7.470 1.607 1.00 86.62 83 PHE A C 1
ATOM 613 O O . PHE A 1 83 ? 8.535 8.237 1.531 1.00 86.62 83 PHE A O 1
ATOM 620 N N . ALA A 1 84 ? 10.630 7.692 0.954 1.00 83.19 84 ALA A N 1
ATOM 621 C CA . ALA A 1 84 ? 10.862 8.879 0.129 1.00 83.19 84 ALA A CA 1
ATOM 622 C C . ALA A 1 84 ? 10.040 8.865 -1.173 1.00 83.19 84 ALA A C 1
ATOM 624 O O . ALA A 1 84 ? 9.844 9.896 -1.810 1.00 83.19 84 ALA A O 1
ATOM 625 N N . THR A 1 85 ? 9.557 7.691 -1.587 1.00 83.56 85 THR A N 1
ATOM 626 C CA . THR A 1 85 ? 8.800 7.515 -2.833 1.00 83.56 85 THR A CA 1
ATOM 627 C C . THR A 1 85 ? 7.342 7.955 -2.740 1.00 83.56 85 THR A C 1
ATOM 629 O O . THR A 1 85 ? 6.650 7.979 -3.762 1.00 83.56 85 THR A O 1
ATOM 632 N N . PHE A 1 86 ? 6.836 8.294 -1.553 1.00 83.62 86 PHE A N 1
ATOM 633 C CA . PHE A 1 86 ? 5.503 8.868 -1.394 1.00 83.62 86 PHE A CA 1
ATOM 634 C C . PHE A 1 86 ? 5.592 10.387 -1.304 1.00 83.62 86 PHE A C 1
ATOM 636 O O . PHE A 1 86 ? 6.259 10.936 -0.437 1.00 83.62 86 PHE A O 1
ATOM 643 N N . SER A 1 87 ? 4.863 11.071 -2.185 1.00 80.94 87 SER A N 1
ATOM 644 C CA . SER A 1 87 ? 4.796 12.536 -2.214 1.00 80.94 87 SER A CA 1
ATOM 645 C C . SER A 1 87 ? 3.942 13.128 -1.087 1.00 80.94 87 SER A C 1
ATOM 647 O O . SER A 1 87 ? 3.899 14.345 -0.931 1.00 80.94 87 SER A O 1
ATOM 649 N N . SER A 1 88 ? 3.235 12.295 -0.317 1.00 84.75 88 SER A N 1
ATOM 650 C CA . SER A 1 88 ? 2.339 12.736 0.753 1.00 84.75 88 SER A CA 1
ATOM 651 C C . SER A 1 88 ? 2.470 11.859 1.998 1.00 84.75 88 SER A C 1
ATOM 653 O O . SER A 1 88 ? 2.507 10.628 1.922 1.00 84.75 88 SER A O 1
ATOM 655 N N . SER A 1 89 ? 2.522 12.513 3.155 1.00 88.25 89 SER A N 1
ATOM 656 C CA . SER A 1 89 ? 2.636 11.915 4.489 1.00 88.25 89 SER A CA 1
ATOM 657 C C . SER A 1 89 ? 1.275 11.496 5.054 1.00 88.25 89 SER A C 1
ATOM 659 O O . SER A 1 89 ? 0.226 11.868 4.527 1.00 88.25 89 SER A O 1
ATOM 661 N N . GLY A 1 90 ? 1.272 10.730 6.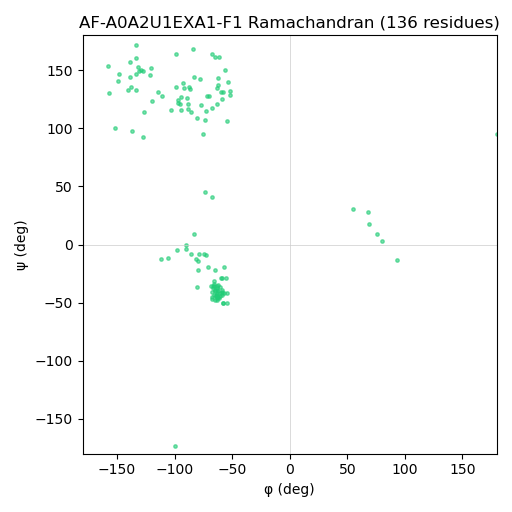144 1.00 91.00 90 GLY A N 1
ATOM 662 C CA . GLY A 1 90 ? 0.094 10.343 6.925 1.00 91.00 90 GLY A CA 1
ATOM 663 C C . GLY A 1 90 ? -0.874 9.380 6.240 1.00 91.00 90 GLY A C 1
ATOM 664 O O . GLY A 1 90 ? -2.018 9.282 6.675 1.00 91.00 90 GLY A O 1
ATOM 665 N N . PHE A 1 91 ? -0.447 8.694 5.179 1.00 95.88 91 PHE A N 1
ATOM 666 C CA . PHE A 1 91 ? -1.243 7.644 4.549 1.00 95.88 91 PHE A CA 1
ATOM 667 C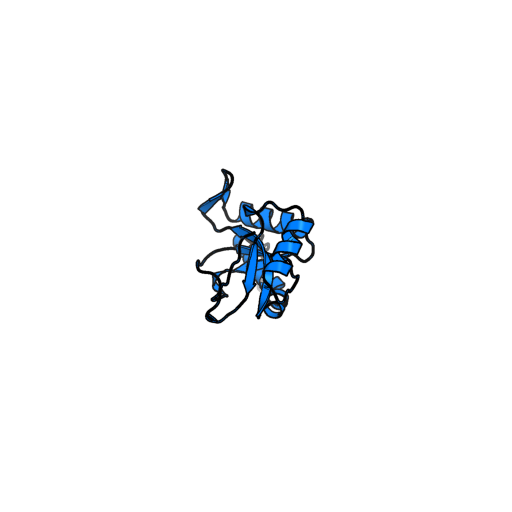 C . PHE A 1 91 ? -0.897 6.273 5.123 1.00 95.88 91 PHE A C 1
ATOM 669 O O . PHE A 1 91 ? 0.273 5.929 5.313 1.00 95.88 91 PHE A O 1
ATOM 676 N N . PHE A 1 92 ? -1.941 5.482 5.326 1.00 97.00 92 PHE A N 1
ATOM 677 C CA . PHE A 1 92 ? -1.893 4.037 5.425 1.00 97.00 92 PHE A CA 1
ATOM 678 C C . PHE A 1 92 ? -2.044 3.465 4.019 1.00 97.00 92 PHE A C 1
ATOM 680 O O . PHE A 1 92 ? -3.016 3.741 3.314 1.00 97.00 92 PHE A O 1
ATOM 687 N N . VAL A 1 93 ? -1.042 2.710 3.591 1.00 97.12 93 VAL A N 1
ATOM 688 C CA . VAL A 1 93 ? -0.954 2.187 2.231 1.00 97.12 93 VAL A CA 1
ATOM 689 C C . VAL A 1 93 ? -0.922 0.672 2.307 1.00 97.12 93 VAL A C 1
ATOM 691 O O . VAL A 1 93 ? -0.043 0.107 2.958 1.00 97.12 93 VAL A O 1
ATOM 694 N N . THR A 1 94 ? -1.869 0.025 1.632 1.00 98.06 94 THR A N 1
ATOM 695 C CA . THR A 1 94 ? -1.893 -1.433 1.500 1.00 98.06 94 THR A CA 1
ATOM 696 C C . THR A 1 94 ? -1.269 -1.810 0.164 1.00 98.06 94 THR A C 1
ATOM 698 O O . THR A 1 94 ? -1.732 -1.384 -0.900 1.00 98.06 94 THR A O 1
ATOM 701 N N . VAL A 1 95 ? -0.217 -2.621 0.218 1.00 97.88 95 VAL A N 1
ATOM 702 C CA . VAL A 1 95 ? 0.445 -3.193 -0.961 1.00 97.88 95 VAL A CA 1
ATOM 703 C C . VAL A 1 95 ? 0.385 -4.710 -0.889 1.00 97.88 95 VAL A C 1
ATOM 705 O O . VAL A 1 95 ? 0.356 -5.274 0.202 1.00 97.88 95 VAL A O 1
ATOM 708 N N . VAL A 1 96 ? 0.396 -5.385 -2.033 1.00 97.94 96 VAL A N 1
ATOM 709 C CA . VAL A 1 96 ? 0.608 -6.838 -2.070 1.00 97.94 96 VAL A CA 1
ATOM 710 C C . VAL A 1 96 ? 2.105 -7.113 -2.108 1.00 97.94 96 VAL A C 1
ATOM 712 O O . VAL A 1 96 ? 2.819 -6.487 -2.892 1.00 97.94 96 VAL A O 1
ATOM 715 N N . ALA A 1 97 ? 2.590 -8.049 -1.287 1.00 96.88 97 ALA A N 1
ATOM 716 C CA . ALA A 1 97 ? 4.006 -8.410 -1.189 1.00 96.88 97 ALA A CA 1
ATOM 717 C C . ALA A 1 97 ? 4.526 -9.228 -2.393 1.00 96.88 97 ALA A C 1
ATOM 719 O O . ALA A 1 97 ? 5.253 -10.206 -2.243 1.00 96.88 97 ALA A O 1
ATOM 720 N N . ALA A 1 98 ? 4.172 -8.805 -3.607 1.00 95.94 98 ALA A N 1
ATOM 721 C CA . ALA A 1 98 ? 4.709 -9.301 -4.864 1.00 95.94 98 ALA A CA 1
ATOM 722 C C . ALA A 1 98 ? 5.713 -8.279 -5.416 1.00 95.94 98 ALA A C 1
ATOM 724 O O . ALA A 1 98 ? 5.343 -7.148 -5.739 1.00 95.94 98 ALA A O 1
ATOM 725 N N . SER A 1 99 ? 6.985 -8.670 -5.507 1.00 95.38 99 SER A N 1
ATOM 726 C CA . SER A 1 99 ? 8.063 -7.819 -6.008 1.00 95.38 99 SER A CA 1
ATOM 727 C C . SER A 1 99 ? 8.267 -7.989 -7.513 1.00 95.38 99 SER A C 1
ATOM 729 O O . SER A 1 99 ? 8.328 -9.095 -8.049 1.00 95.38 99 SER A O 1
ATOM 731 N N . PHE A 1 100 ? 8.405 -6.863 -8.208 1.00 96.69 100 PHE A N 1
ATOM 732 C CA . PHE A 1 100 ? 8.626 -6.809 -9.646 1.00 96.69 100 PHE A CA 1
ATOM 733 C C . PHE A 1 100 ? 9.792 -5.882 -9.988 1.00 96.69 100 PHE A C 1
ATOM 735 O O . PHE A 1 100 ? 10.039 -4.874 -9.323 1.00 96.69 100 PHE A O 1
ATOM 742 N N . THR A 1 101 ? 10.492 -6.197 -11.077 1.00 94.44 101 THR A N 1
ATOM 743 C CA . THR A 1 101 ? 11.596 -5.374 -11.596 1.00 94.44 101 THR A CA 1
ATOM 744 C C . THR A 1 101 ? 11.108 -4.170 -12.400 1.00 94.44 101 THR A C 1
ATOM 746 O O . THR A 1 101 ? 11.830 -3.182 -12.521 1.00 94.44 101 THR A O 1
ATOM 749 N N . THR A 1 102 ? 9.882 -4.220 -12.929 1.00 94.62 102 THR A N 1
ATOM 750 C CA . THR A 1 102 ? 9.301 -3.165 -13.770 1.00 94.62 102 THR A CA 1
ATOM 751 C C . THR A 1 102 ? 7.911 -2.753 -13.278 1.00 94.62 102 THR A C 1
ATOM 753 O O . THR A 1 102 ? 7.172 -3.593 -12.755 1.00 94.62 102 THR A O 1
ATOM 756 N N . PRO A 1 103 ? 7.510 -1.485 -13.491 1.00 95.38 103 PRO A N 1
ATOM 757 C CA . PRO A 1 103 ? 6.156 -1.037 -13.177 1.00 95.38 103 PRO A CA 1
ATOM 758 C C . PRO A 1 103 ? 5.106 -1.772 -14.017 1.00 95.38 103 PRO A C 1
ATOM 760 O O . PRO A 1 103 ? 4.049 -2.122 -13.505 1.00 95.38 103 PRO A O 1
ATOM 763 N N . THR A 1 104 ? 5.414 -2.084 -15.281 1.00 96.00 104 THR A N 1
ATOM 764 C CA . THR A 1 104 ? 4.519 -2.827 -16.179 1.00 96.00 104 THR A CA 1
ATOM 765 C C . THR A 1 104 ? 4.160 -4.201 -15.619 1.00 96.00 104 THR A C 1
ATOM 767 O O . THR A 1 104 ? 3.001 -4.593 -15.672 1.00 96.00 104 THR A O 1
ATOM 770 N N . ALA A 1 105 ? 5.120 -4.927 -15.037 1.00 96.31 105 ALA A N 1
ATOM 771 C CA . ALA A 1 105 ? 4.847 -6.236 -14.447 1.00 96.31 105 ALA A CA 1
ATOM 772 C C . ALA A 1 105 ? 3.973 -6.146 -13.180 1.00 96.31 105 ALA A C 1
ATOM 774 O O . ALA A 1 105 ? 3.096 -6.992 -12.988 1.00 96.31 105 ALA A O 1
ATOM 775 N N . ALA A 1 106 ? 4.158 -5.101 -12.364 1.00 96.69 106 ALA A N 1
ATOM 776 C CA . ALA A 1 106 ? 3.299 -4.825 -11.212 1.00 96.69 106 ALA A CA 1
ATOM 777 C C . ALA A 1 106 ? 1.875 -4.419 -11.641 1.00 96.69 106 ALA A C 1
ATOM 779 O O . ALA A 1 106 ? 0.900 -4.915 -11.083 1.00 96.69 106 ALA A O 1
ATOM 780 N N . ASN A 1 107 ? 1.735 -3.602 -12.686 1.00 96.81 107 ASN A N 1
ATOM 781 C CA . ASN A 1 107 ? 0.430 -3.257 -13.257 1.00 96.81 107 ASN A CA 1
ATOM 782 C C . ASN A 1 107 ? -0.266 -4.477 -13.876 1.00 96.81 107 ASN A C 1
ATOM 784 O O . ASN A 1 107 ? -1.442 -4.700 -13.608 1.00 96.81 107 ASN A O 1
ATOM 788 N N . ALA A 1 108 ? 0.473 -5.349 -14.566 1.00 96.50 108 ALA A N 1
ATOM 789 C CA . ALA A 1 108 ? -0.067 -6.609 -15.074 1.00 96.50 108 ALA A CA 1
ATOM 790 C C . ALA A 1 108 ? -0.607 -7.514 -13.949 1.00 96.50 108 ALA A C 1
ATOM 792 O O . ALA A 1 108 ? -1.510 -8.320 -14.174 1.00 96.50 108 ALA A O 1
ATOM 793 N N . TRP A 1 109 ? -0.062 -7.415 -12.730 1.00 97.00 109 TRP A N 1
ATOM 794 C CA . TRP A 1 109 ? -0.644 -8.081 -11.563 1.00 97.00 109 TRP A CA 1
ATOM 795 C C . TRP A 1 109 ? -2.002 -7.475 -11.197 1.00 97.00 109 TRP A C 1
ATOM 797 O O . TRP A 1 109 ? -2.953 -8.229 -11.002 1.00 97.00 109 TRP A O 1
ATOM 807 N N . CYS A 1 110 ? -2.123 -6.144 -11.182 1.00 96.31 110 CYS A N 1
ATOM 808 C CA . CYS A 1 110 ? -3.397 -5.462 -10.946 1.00 96.31 110 CYS A CA 1
ATOM 809 C C . CYS A 1 110 ? -4.464 -5.856 -11.985 1.00 96.31 110 CYS A C 1
ATOM 811 O O . CYS A 1 110 ? -5.617 -6.082 -11.615 1.00 96.31 110 CYS A O 1
ATOM 813 N N . ASP A 1 111 ? -4.077 -5.978 -13.265 1.00 95.19 111 ASP A N 1
ATOM 814 C CA . ASP A 1 111 ? -4.954 -6.450 -14.346 1.00 95.19 111 ASP A CA 1
ATOM 815 C C . ASP A 1 111 ? -5.495 -7.857 -14.043 1.00 95.19 111 ASP A C 1
ATOM 817 O O . ASP A 1 111 ? -6.703 -8.087 -14.065 1.00 95.19 111 ASP A O 1
ATOM 821 N N . ARG A 1 112 ? -4.606 -8.798 -13.694 1.00 95.25 112 ARG A N 1
ATOM 822 C CA . ARG A 1 112 ? -4.982 -10.186 -13.363 1.00 95.25 112 ARG A CA 1
ATOM 823 C C . ARG A 1 112 ? -5.828 -10.291 -12.095 1.00 95.25 112 ARG A C 1
ATOM 825 O O . ARG A 1 112 ? -6.660 -11.187 -12.001 1.00 95.25 112 ARG A O 1
ATOM 832 N N . ALA A 1 113 ? -5.626 -9.390 -11.136 1.00 93.06 113 ALA A N 1
ATOM 833 C CA . ALA A 1 113 ? -6.423 -9.310 -9.915 1.00 93.06 113 ALA A CA 1
ATOM 834 C C . ALA A 1 113 ? -7.848 -8.764 -10.155 1.00 93.06 113 ALA A C 1
ATOM 836 O O . ALA A 1 113 ? -8.681 -8.802 -9.242 1.00 93.06 113 ALA A O 1
ATOM 837 N N . GLY A 1 114 ? -8.135 -8.261 -11.364 1.00 92.75 114 GLY A N 1
ATOM 838 C CA . GLY A 1 114 ? -9.432 -7.694 -11.730 1.00 92.75 114 GLY A CA 1
ATOM 839 C C . GLY A 1 114 ? -9.742 -6.389 -10.997 1.00 92.75 114 GLY A C 1
ATOM 840 O O . GLY A 1 114 ? -10.907 -6.102 -10.731 1.00 92.75 114 GLY A O 1
ATOM 841 N N . LEU A 1 115 ? -8.712 -5.630 -10.604 1.00 90.88 115 LEU A N 1
ATOM 842 C CA . LEU A 1 115 ? -8.878 -4.323 -9.967 1.00 90.88 115 LEU A CA 1
ATOM 843 C C . LEU A 1 115 ? -9.074 -3.236 -11.039 1.00 90.88 115 LEU A C 1
ATOM 845 O O . LEU A 1 115 ? -8.449 -3.327 -12.103 1.00 90.88 115 LEU A O 1
ATOM 849 N N . PRO A 1 116 ? -9.907 -2.210 -10.791 1.00 87.56 116 PRO A N 1
ATOM 850 C CA . PRO A 1 116 ? -10.047 -1.080 -11.706 1.00 87.56 116 PRO A CA 1
ATOM 851 C C . PRO A 1 116 ? -8.735 -0.287 -11.804 1.00 87.56 116 PRO A C 1
ATOM 853 O O . PRO A 1 116 ? -7.850 -0.419 -10.954 1.00 87.56 116 PRO A O 1
ATOM 856 N N . ALA A 1 117 ? -8.592 0.520 -12.859 1.00 84.56 117 ALA A N 1
ATOM 857 C CA . ALA A 1 117 ? -7.365 1.278 -13.123 1.00 84.56 117 ALA A CA 1
ATOM 858 C C . ALA A 1 117 ? -7.047 2.286 -12.004 1.00 84.56 117 ALA A C 1
ATOM 860 O O . ALA A 1 117 ? -5.887 2.474 -11.655 1.00 84.56 117 ALA A O 1
ATOM 861 N N . ASP A 1 118 ? -8.079 2.875 -11.406 1.00 86.25 118 ASP A N 1
ATOM 862 C CA . ASP A 1 118 ? -8.007 3.774 -10.250 1.00 86.25 118 ASP A CA 1
ATOM 863 C C . ASP A 1 118 ? -7.841 3.048 -8.898 1.00 86.25 118 ASP A C 1
ATOM 865 O O . ASP A 1 118 ? -7.451 3.667 -7.907 1.00 86.25 118 ASP A O 1
ATOM 869 N N . GLY A 1 119 ? -8.071 1.732 -8.857 1.00 87.12 119 GLY A N 1
ATOM 870 C CA . GLY A 1 119 ? -8.003 0.920 -7.638 1.00 87.12 119 GLY A CA 1
ATOM 871 C C . GLY A 1 119 ? -6.683 0.176 -7.434 1.00 87.12 119 GLY A C 1
ATOM 872 O O . GLY A 1 119 ? -6.522 -0.505 -6.422 1.00 87.12 119 GLY A O 1
ATOM 873 N N . CYS A 1 120 ? -5.746 0.236 -8.386 1.00 94.69 120 CYS A N 1
ATOM 874 C CA . CYS A 1 120 ? -4.449 -0.423 -8.246 1.00 94.69 120 CYS A CA 1
ATOM 875 C C . CYS A 1 120 ? -3.368 0.199 -9.127 1.00 94.69 120 CYS A C 1
ATOM 877 O O . CYS A 1 120 ? -3.542 0.326 -10.338 1.00 94.69 120 CYS A O 1
ATOM 879 N N . PHE A 1 121 ? -2.217 0.502 -8.525 1.00 94.38 121 PHE A N 1
ATOM 880 C CA . PHE A 1 121 ? -1.094 1.144 -9.208 1.00 94.38 121 PHE A CA 1
ATOM 881 C C . PHE A 1 121 ? 0.228 0.448 -8.904 1.00 94.38 121 PHE A C 1
ATOM 883 O O . PHE A 1 121 ? 0.478 0.020 -7.775 1.00 94.38 121 PHE A O 1
ATOM 890 N N . ALA A 1 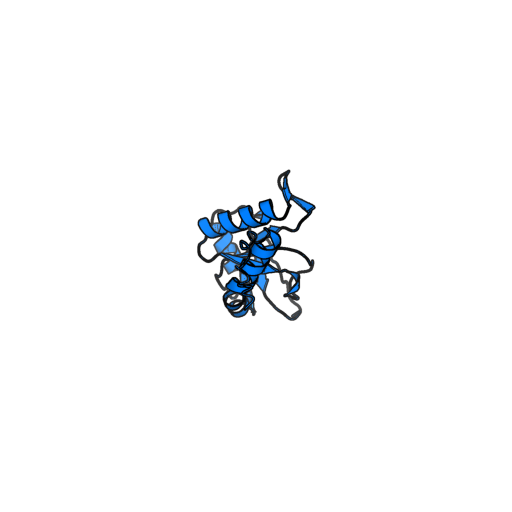122 ? 1.134 0.428 -9.877 1.00 95.69 122 ALA A N 1
ATOM 891 C CA . ALA A 1 122 ? 2.520 0.072 -9.638 1.00 95.69 122 ALA A CA 1
ATOM 892 C C . ALA A 1 122 ? 3.189 1.149 -8.774 1.00 95.69 122 ALA A C 1
ATOM 894 O O . ALA A 1 122 ? 3.342 2.303 -9.188 1.00 95.69 122 ALA A O 1
ATOM 895 N N . LYS A 1 123 ? 3.628 0.761 -7.576 1.00 94.94 123 LYS A N 1
ATOM 896 C CA . LYS A 1 123 ? 4.335 1.619 -6.627 1.00 94.94 123 LYS A CA 1
ATOM 897 C C . LYS A 1 123 ? 5.762 1.133 -6.442 1.00 94.94 123 LYS A C 1
ATOM 899 O O . LYS A 1 123 ? 5.991 -0.041 -6.173 1.00 94.94 123 LYS A O 1
ATOM 904 N N . ARG A 1 124 ? 6.733 2.038 -6.535 1.00 93.75 124 ARG A N 1
ATOM 905 C CA . ARG A 1 124 ? 8.116 1.750 -6.152 1.00 93.75 124 ARG A CA 1
ATOM 906 C C . ARG A 1 124 ? 8.311 2.065 -4.676 1.00 93.75 124 ARG A C 1
ATOM 908 O O . ARG A 1 124 ? 8.036 3.186 -4.239 1.00 93.75 124 ARG A O 1
ATOM 915 N N . LEU A 1 125 ? 8.813 1.104 -3.908 1.00 92.25 125 LEU A N 1
ATOM 916 C CA . LEU A 1 125 ? 9.171 1.323 -2.507 1.00 92.25 125 LEU A CA 1
ATOM 917 C C . LEU A 1 125 ? 10.654 1.674 -2.415 1.00 92.25 125 LEU A C 1
ATOM 919 O O . LEU A 1 125 ? 11.505 0.860 -2.758 1.00 92.25 125 LEU A O 1
ATOM 923 N N . ALA A 1 126 ? 10.982 2.888 -1.973 1.00 88.50 126 ALA A N 1
ATOM 924 C CA . ALA A 1 126 ? 12.360 3.257 -1.662 1.00 88.50 126 ALA A CA 1
ATOM 925 C C . ALA A 1 126 ? 12.424 4.288 -0.529 1.00 88.50 126 ALA A C 1
ATOM 927 O O . ALA A 1 126 ? 11.562 5.158 -0.392 1.00 88.50 126 ALA A O 1
ATOM 928 N N . THR A 1 127 ? 13.478 4.193 0.277 1.00 82.31 127 THR A N 1
ATOM 929 C CA . THR A 1 127 ? 13.784 5.110 1.387 1.00 82.31 127 THR A CA 1
ATOM 930 C C . THR A 1 127 ? 14.66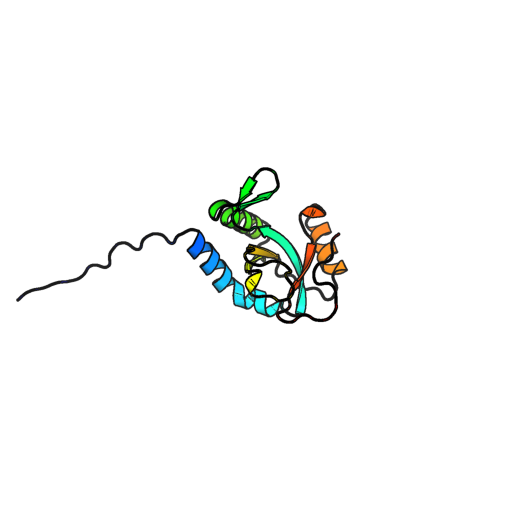0 6.290 0.954 1.00 82.31 127 THR A C 1
ATOM 932 O O . THR A 1 127 ? 14.970 7.164 1.757 1.00 82.31 127 THR A O 1
ATOM 935 N N . SER A 1 128 ? 15.046 6.353 -0.321 1.00 77.62 128 SER A N 1
ATOM 936 C CA . SER A 1 128 ? 15.776 7.474 -0.918 1.00 77.62 128 SER A CA 1
ATOM 937 C C . SER A 1 128 ? 15.225 7.789 -2.304 1.00 77.62 128 SER A C 1
ATOM 939 O O . SER A 1 128 ? 14.836 6.885 -3.050 1.00 77.62 128 SER A O 1
ATOM 941 N N . THR A 1 129 ? 15.198 9.072 -2.658 1.00 64.88 129 THR A N 1
ATOM 942 C CA . THR A 1 129 ? 14.706 9.540 -3.955 1.00 64.88 129 THR A CA 1
ATOM 943 C C . THR A 1 129 ? 15.748 9.249 -5.036 1.00 64.88 129 THR A C 1
ATOM 945 O O . THR A 1 129 ? 16.692 10.007 -5.229 1.00 64.88 129 THR A O 1
ATOM 948 N N . GLY A 1 130 ? 15.607 8.127 -5.742 1.00 62.81 130 GLY A N 1
ATOM 949 C CA . GLY A 1 130 ? 16.282 7.931 -7.029 1.00 62.81 130 GLY A CA 1
ATOM 950 C C . GLY A 1 130 ? 15.531 8.703 -8.116 1.00 62.81 130 GLY A C 1
ATOM 951 O O . GLY A 1 130 ? 14.306 8.739 -8.069 1.00 62.81 130 GLY A O 1
ATOM 952 N N . GLY A 1 131 ? 16.231 9.312 -9.077 1.00 63.19 131 GLY A N 1
ATOM 953 C CA . GLY A 1 131 ? 15.677 10.230 -10.091 1.00 63.19 131 GLY A CA 1
ATOM 954 C C . GLY A 1 131 ? 14.728 9.625 -11.143 1.00 63.19 131 GLY A C 1
ATOM 955 O O . GLY A 1 131 ? 14.831 9.969 -12.314 1.00 63.19 131 GLY A O 1
ATOM 956 N N . GLY A 1 132 ? 13.821 8.725 -10.759 1.00 71.62 132 GLY A N 1
ATOM 957 C CA . GLY A 1 132 ? 12.831 8.094 -11.633 1.00 71.62 132 GLY A CA 1
ATOM 958 C C . GLY A 1 132 ? 11.422 8.078 -11.027 1.00 71.62 132 GLY A C 1
ATOM 959 O O . GLY A 1 132 ? 11.242 8.420 -9.853 1.00 71.62 132 GLY A O 1
ATOM 960 N N . PRO A 1 133 ? 10.404 7.673 -11.809 1.00 77.75 133 PRO A N 1
ATOM 961 C CA . PRO A 1 133 ? 9.026 7.625 -11.336 1.00 77.75 133 PRO A CA 1
ATOM 962 C C . PRO A 1 133 ? 8.878 6.638 -10.174 1.00 77.75 133 PRO A C 1
ATOM 964 O O . PRO A 1 133 ? 9.507 5.580 -10.140 1.00 77.75 133 PRO A O 1
ATOM 967 N N . SER A 1 134 ? 8.030 7.001 -9.213 1.00 84.50 134 SER A N 1
ATOM 968 C CA . SER A 1 134 ? 7.765 6.214 -8.000 1.00 84.50 134 SER A CA 1
ATOM 969 C C . SER A 1 134 ? 6.354 5.626 -7.942 1.00 84.50 134 SER A C 1
ATOM 971 O O . SER A 1 134 ? 6.077 4.762 -7.113 1.00 84.50 134 SER A O 1
ATOM 973 N N . THR A 1 135 ? 5.475 6.081 -8.830 1.00 87.56 135 THR A N 1
ATOM 974 C CA . THR A 1 135 ? 4.130 5.553 -9.054 1.00 87.56 135 THR A CA 1
ATOM 975 C C . THR A 1 135 ? 3.892 5.570 -10.560 1.00 87.56 135 THR A C 1
ATOM 977 O O . THR A 1 135 ? 4.197 6.577 -11.199 1.00 87.56 135 THR A O 1
ATOM 980 N N . VAL A 1 136 ? 3.378 4.481 -11.126 1.00 89.56 136 VAL A N 1
ATOM 981 C CA . VAL A 1 136 ? 3.024 4.397 -12.549 1.00 89.56 136 VAL A CA 1
ATOM 982 C C . VAL A 1 136 ? 1.574 3.928 -12.658 1.00 89.56 136 VAL A C 1
ATOM 984 O O . VAL A 1 136 ? 1.288 2.797 -12.251 1.00 89.56 136 VAL A O 1
ATOM 987 N N . PRO A 1 137 ? 0.656 4.776 -13.159 1.00 89.50 137 PRO A N 1
ATOM 988 C CA . PRO A 1 137 ? -0.729 4.379 -13.350 1.00 89.50 137 PRO A CA 1
ATOM 989 C C . PRO A 1 137 ? -0.873 3.325 -14.449 1.00 89.50 137 PRO A C 1
ATOM 991 O O . PRO A 1 137 ? 0.064 3.080 -15.215 1.00 89.50 137 PRO A O 1
ATOM 994 N N . ARG A 1 138 ? -2.034 2.673 -14.465 1.00 87.56 138 ARG A N 1
ATOM 995 C CA . ARG A 1 138 ? -2.439 1.752 -15.528 1.00 87.56 138 ARG A CA 1
ATOM 996 C C . ARG A 1 138 ? -3.034 2.494 -16.710 1.00 87.56 138 ARG A C 1
ATOM 998 O O . ARG A 1 138 ? -3.677 3.538 -16.469 1.00 87.56 138 ARG A O 1
#

Secondary structure (DSSP, 8-state):
------PPPP-PPPPHHHHHHHHHHHHHHHHHHTTTSEEEEEEEE-TT-EETTEE--HHHHHHHHHHHHHHSTTEEEEEGGG-TT-SSSS-EEEEES--BSSHHHHHHHHHHTT--GGG-EEEE--SS--SS-SEE--

Organism: NCBI:txid663609

pLDDT: mean 88.91, std 13.21, range [47.88, 98.38]

Foldseek 3Di:
DDDDDDDPDPPDDDDLVVVLVVQQVVQVVLLVVQAQFKWKWQDKDAQQDQDPNDRDHSVNLSVVQVVVCVLQVQKGWHFPCQFPLDPDGRIIIITRSDTDPDQVVNVVVCVVSVHDQVRIWTAHGHRDDDPDHGIDTD